Protein AF-A0A960T6N8-F1 (afdb_monomer_lite)

Sequence (112 aa):
SLYLLLVVLDHSRAGTWVNLGIAEHLGGKLNRALNAFALATWEAPEDPVPSLHLADCYIECDRIDDAVRALSMAAESVGEDPNHKRLREQAEQLRKALVTKHAGKVKRGGNG

Structure (mmCIF, N/CA/C/O backbone):
data_AF-A0A960T6N8-F1
#
_entry.id   AF-A0A960T6N8-F1
#
loop_
_atom_site.group_PDB
_atom_site.id
_atom_site.type_symbol
_atom_site.label_atom_id
_atom_site.label_alt_id
_atom_site.label_comp_id
_atom_site.label_asym_id
_atom_site.label_entity_id
_atom_site.label_seq_id
_atom_site.pdbx_PDB_ins_code
_atom_site.Cartn_x
_atom_site.Cartn_y
_atom_site.Cartn_z
_atom_site.occupancy
_atom_site.B_iso_or_equiv
_atom_site.auth_seq_id
_atom_site.auth_comp_id
_atom_site.auth_asym_id
_atom_site.auth_atom_id
_atom_site.pdbx_PDB_model_num
ATOM 1 N N . SER A 1 1 ? -11.822 3.045 -3.721 1.00 50.53 1 SER A N 1
ATOM 2 C CA . SER A 1 1 ? -11.123 2.180 -4.690 1.00 50.53 1 SER A CA 1
ATOM 3 C C . SER A 1 1 ? -11.143 2.724 -6.129 1.00 50.53 1 SER A C 1
ATOM 5 O O . SER A 1 1 ? -11.342 1.960 -7.059 1.00 50.53 1 SER A O 1
ATOM 7 N N . LEU A 1 2 ? -10.898 4.031 -6.348 1.00 44.62 2 LEU A N 1
ATOM 8 C CA . LEU A 1 2 ? -10.678 4.610 -7.696 1.00 44.62 2 LEU A CA 1
ATOM 9 C C . LEU A 1 2 ? -9.181 4.862 -7.979 1.00 44.62 2 LEU A C 1
ATOM 11 O O . LEU A 1 2 ? -8.769 4.943 -9.127 1.00 44.62 2 LEU A O 1
ATOM 15 N N . TYR A 1 3 ? -8.367 4.972 -6.925 1.00 51.00 3 TYR A N 1
ATOM 16 C CA . TYR A 1 3 ? -6.975 5.419 -6.992 1.00 51.00 3 TYR A CA 1
ATOM 17 C C . TYR A 1 3 ? -6.023 4.352 -7.551 1.00 51.00 3 TYR A C 1
ATOM 19 O O . TYR A 1 3 ? -5.299 4.627 -8.501 1.00 51.00 3 TYR A O 1
ATOM 27 N N . LEU A 1 4 ? -6.093 3.114 -7.053 1.00 56.91 4 LEU A N 1
ATOM 28 C CA . LEU A 1 4 ? -5.287 2.011 -7.590 1.00 56.91 4 LEU A CA 1
ATOM 29 C C . LEU A 1 4 ? -5.657 1.626 -9.022 1.00 56.91 4 LEU A C 1
ATOM 31 O O . LEU A 1 4 ? -4.804 1.134 -9.748 1.00 56.91 4 LEU A O 1
ATOM 35 N N . LEU A 1 5 ? -6.891 1.893 -9.462 1.00 54.59 5 LEU A N 1
ATOM 36 C CA . LEU A 1 5 ? -7.290 1.648 -10.850 1.00 54.59 5 LEU A CA 1
ATOM 37 C C . LEU A 1 5 ? -6.431 2.461 -11.837 1.00 54.59 5 LEU A C 1
ATOM 39 O O . LEU A 1 5 ? -6.185 2.007 -12.948 1.00 54.59 5 LEU A O 1
ATOM 43 N N . LEU A 1 6 ? -5.948 3.638 -11.421 1.00 51.78 6 LEU A N 1
ATOM 44 C CA . LEU A 1 6 ? -5.056 4.467 -12.233 1.00 51.78 6 LEU A CA 1
ATOM 45 C C . LEU A 1 6 ? -3.626 3.913 -12.269 1.00 51.78 6 LEU A C 1
ATOM 47 O O . LEU A 1 6 ? -2.970 4.023 -13.296 1.00 51.78 6 LEU A O 1
ATOM 51 N N . VAL A 1 7 ? -3.170 3.282 -11.183 1.00 56.22 7 VAL A N 1
ATOM 52 C CA . VAL A 1 7 ? -1.842 2.650 -11.085 1.00 56.22 7 VAL A CA 1
ATOM 53 C C . VAL A 1 7 ? -1.776 1.351 -11.903 1.00 56.22 7 VAL A C 1
ATOM 55 O O . VAL A 1 7 ? -0.754 1.044 -12.503 1.00 56.22 7 VAL A O 1
ATOM 58 N N . VAL A 1 8 ? -2.894 0.624 -12.006 1.00 54.59 8 VAL A N 1
ATOM 59 C CA . VAL A 1 8 ? -3.029 -0.634 -12.771 1.00 54.59 8 VAL A CA 1
ATOM 60 C C . VAL A 1 8 ? -2.802 -0.459 -14.285 1.00 54.59 8 VAL A C 1
ATOM 62 O O . VAL A 1 8 ? -2.463 -1.426 -14.966 1.00 54.59 8 VAL A O 1
ATOM 65 N N . LEU A 1 9 ? -3.004 0.743 -14.837 1.00 51.12 9 LEU A N 1
ATOM 66 C CA . LEU A 1 9 ? -2.947 0.979 -16.288 1.00 51.12 9 LEU A CA 1
ATOM 67 C C . LEU A 1 9 ? -1.540 1.266 -16.834 1.00 51.12 9 LEU A C 1
ATOM 69 O O . LEU A 1 9 ? -1.371 1.263 -18.055 1.00 51.12 9 LEU A O 1
ATOM 73 N N . ASP A 1 10 ? -0.532 1.458 -15.979 1.00 50.59 10 ASP A N 1
ATOM 74 C CA . ASP A 1 10 ? 0.855 1.646 -16.418 1.00 50.59 10 ASP A CA 1
ATOM 75 C C . ASP A 1 10 ? 1.501 0.280 -16.730 1.00 50.59 10 ASP A C 1
ATOM 77 O O . ASP A 1 10 ? 2.235 -0.325 -15.952 1.00 50.59 10 ASP A O 1
ATOM 81 N N . HIS A 1 11 ? 1.149 -0.261 -17.899 1.00 49.16 11 HIS A N 1
ATOM 82 C CA . HIS A 1 11 ? 1.479 -1.619 -18.352 1.00 49.16 11 HIS A CA 1
ATOM 83 C C . HIS A 1 11 ? 2.961 -1.827 -18.727 1.00 49.16 11 HIS A C 1
ATOM 85 O O . HIS A 1 11 ? 3.331 -2.867 -19.276 1.00 49.16 11 HIS A O 1
ATOM 91 N N . SER A 1 12 ? 3.838 -0.856 -18.468 1.00 47.78 12 SER A N 1
ATOM 92 C CA . SER A 1 12 ? 5.253 -0.951 -18.814 1.00 47.78 12 SER A CA 1
ATOM 93 C C . SER A 1 12 ? 6.102 -1.330 -17.599 1.00 47.78 12 SER A C 1
ATOM 95 O O . SER A 1 12 ? 6.660 -0.467 -16.933 1.00 47.78 12 SER A O 1
ATOM 97 N N . ARG A 1 13 ? 6.268 -2.650 -17.410 1.00 50.22 13 ARG A N 1
ATOM 98 C CA . ARG A 1 13 ? 7.248 -3.335 -16.527 1.00 50.22 13 ARG A CA 1
ATOM 99 C C . ARG A 1 13 ? 6.911 -3.512 -15.030 1.00 50.22 13 ARG A C 1
ATOM 101 O O . ARG A 1 13 ? 7.823 -3.553 -14.214 1.00 50.22 13 ARG A O 1
ATOM 108 N N . ALA A 1 14 ? 5.653 -3.765 -14.668 1.00 50.00 14 ALA A N 1
ATOM 109 C CA . ALA A 1 14 ? 5.302 -4.224 -13.315 1.00 50.00 14 ALA A CA 1
ATOM 110 C C . ALA A 1 14 ? 5.434 -5.760 -13.175 1.00 50.00 14 ALA A C 1
ATOM 112 O O . ALA A 1 14 ? 4.850 -6.523 -13.950 1.00 50.00 14 ALA A O 1
ATOM 113 N N . GLY A 1 15 ? 6.230 -6.210 -12.199 1.00 63.09 15 GLY A N 1
ATOM 114 C CA . GLY A 1 15 ? 6.574 -7.613 -11.954 1.00 63.09 15 GLY A CA 1
ATOM 115 C C . GLY A 1 15 ? 5.367 -8.535 -11.747 1.00 63.09 15 GLY A C 1
ATOM 116 O O . GLY A 1 15 ? 4.311 -8.128 -11.263 1.00 63.09 15 GLY A O 1
ATOM 117 N N . THR A 1 16 ? 5.539 -9.814 -12.087 1.00 77.06 16 THR A N 1
ATOM 118 C CA .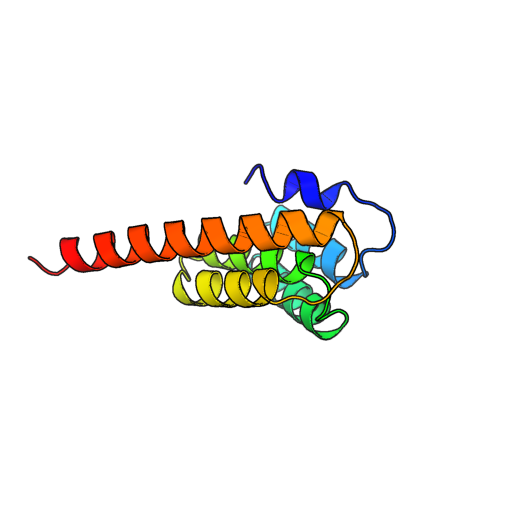 THR A 1 16 ? 4.518 -10.881 -12.019 1.00 77.06 16 THR A CA 1
ATOM 119 C C . THR A 1 16 ? 3.732 -10.915 -10.704 1.00 77.06 16 THR A C 1
ATOM 121 O O . THR A 1 16 ? 2.550 -11.259 -10.705 1.00 77.06 16 THR A O 1
ATOM 124 N N . TRP A 1 17 ? 4.357 -10.515 -9.595 1.00 88.88 17 TRP A N 1
ATOM 125 C CA . TRP A 1 17 ? 3.744 -10.457 -8.269 1.00 88.88 17 TRP A CA 1
ATOM 126 C C . TRP A 1 17 ? 2.714 -9.332 -8.095 1.00 88.88 17 TRP A C 1
ATOM 128 O O . TRP A 1 17 ? 1.688 -9.566 -7.462 1.00 88.88 17 TRP A O 1
ATOM 138 N N . VAL A 1 18 ? 2.910 -8.153 -8.700 1.00 89.69 18 VAL A N 1
ATOM 139 C CA . VAL A 1 18 ? 1.925 -7.051 -8.639 1.00 89.69 18 VAL A CA 1
ATOM 140 C C . VAL A 1 18 ? 0.653 -7.444 -9.381 1.00 89.69 18 VAL A C 1
ATOM 142 O O . VAL A 1 18 ? -0.444 -7.343 -8.835 1.00 89.69 18 VAL A O 1
ATOM 145 N N . ASN A 1 19 ? 0.799 -7.982 -10.594 1.00 89.12 19 ASN A N 1
ATOM 146 C CA . ASN A 1 19 ? -0.338 -8.435 -11.396 1.00 89.12 19 ASN A CA 1
ATOM 147 C C . ASN A 1 19 ? -1.096 -9.585 -10.720 1.00 89.12 19 ASN A C 1
ATOM 149 O O . ASN A 1 19 ? -2.328 -9.594 -10.721 1.00 89.12 19 ASN A O 1
ATOM 153 N N . LEU A 1 20 ? -0.378 -10.527 -10.095 1.00 90.38 20 LEU A N 1
ATOM 154 C CA . LEU A 1 20 ? -1.002 -11.569 -9.280 1.00 90.38 20 LEU A CA 1
ATOM 155 C C . LEU A 1 20 ? -1.763 -10.965 -8.094 1.00 90.38 20 LEU A C 1
ATOM 157 O O . LEU A 1 20 ? -2.902 -11.352 -7.846 1.00 90.38 20 LEU A O 1
ATOM 161 N N . GLY A 1 21 ? -1.164 -10.004 -7.388 1.00 92.81 21 GLY A N 1
ATOM 162 C CA . GLY A 1 21 ? -1.802 -9.323 -6.267 1.00 92.81 21 GLY A CA 1
ATOM 163 C C . GLY A 1 21 ? -3.090 -8.618 -6.673 1.00 92.81 21 GLY A C 1
ATOM 164 O O . GLY A 1 21 ? -4.107 -8.793 -6.008 1.00 92.81 21 GLY A O 1
ATOM 165 N N . ILE A 1 22 ? -3.087 -7.909 -7.806 1.00 91.25 22 ILE A N 1
ATOM 166 C CA . ILE A 1 22 ? -4.282 -7.262 -8.366 1.00 91.25 22 ILE A CA 1
ATOM 167 C C . ILE A 1 22 ? -5.353 -8.306 -8.693 1.00 91.25 22 ILE A C 1
ATOM 169 O O . ILE A 1 22 ? -6.512 -8.130 -8.323 1.00 91.25 22 ILE A O 1
ATOM 173 N N . ALA A 1 23 ? -4.988 -9.409 -9.351 1.00 91.00 23 ALA A N 1
ATOM 174 C CA . ALA A 1 23 ? -5.938 -10.462 -9.704 1.00 91.00 23 ALA A CA 1
ATOM 175 C C . ALA A 1 23 ? -6.563 -11.123 -8.462 1.00 91.00 23 ALA A C 1
ATOM 177 O O . ALA A 1 23 ? -7.774 -11.345 -8.410 1.00 91.00 23 ALA A O 1
ATOM 178 N N . GLU A 1 24 ? -5.754 -11.412 -7.442 1.00 93.50 24 GLU A N 1
ATOM 179 C CA . GLU A 1 24 ? -6.223 -11.964 -6.169 1.00 93.50 24 GLU A CA 1
ATOM 180 C C . GLU A 1 24 ? -7.085 -10.945 -5.399 1.00 93.50 24 GLU A C 1
ATOM 182 O O . GLU A 1 24 ? -8.106 -11.326 -4.823 1.00 93.50 24 GLU A O 1
ATOM 187 N N . HIS A 1 25 ? -6.738 -9.651 -5.443 1.00 91.69 25 HIS A N 1
ATOM 188 C CA . HIS A 1 25 ? -7.502 -8.559 -4.824 1.00 91.69 25 HIS A CA 1
ATOM 189 C C . HIS A 1 25 ? -8.878 -8.396 -5.473 1.00 91.69 25 HIS A C 1
ATOM 191 O O . HIS A 1 25 ? -9.890 -8.446 -4.777 1.00 91.69 25 HIS A O 1
ATOM 197 N N . LEU A 1 26 ? -8.931 -8.309 -6.805 1.00 89.81 26 LEU A N 1
ATOM 198 C CA . LEU A 1 26 ? -10.180 -8.256 -7.573 1.00 89.81 26 LEU A CA 1
ATOM 199 C C . LEU A 1 26 ? -11.030 -9.519 -7.380 1.00 89.81 26 LEU A C 1
ATOM 201 O O . LEU A 1 26 ? -12.257 -9.456 -7.404 1.00 89.81 26 LEU A O 1
ATOM 205 N N . GLY A 1 27 ? -10.386 -10.664 -7.148 1.00 90.56 27 GLY A N 1
ATOM 206 C CA . GLY A 1 27 ? -11.041 -11.919 -6.786 1.00 90.56 27 GLY A CA 1
ATOM 207 C C . GLY A 1 27 ? -11.513 -12.002 -5.328 1.00 90.56 27 GLY A C 1
ATOM 208 O O . GLY A 1 27 ? -11.986 -13.063 -4.921 1.00 90.56 27 GLY A O 1
ATOM 209 N N . GLY A 1 28 ? -11.355 -10.939 -4.529 1.00 90.56 28 GLY A N 1
ATOM 210 C CA . GLY A 1 28 ? -11.750 -10.875 -3.117 1.00 90.56 28 GLY A CA 1
ATOM 211 C C . GLY A 1 28 ? -10.850 -11.667 -2.162 1.00 90.56 28 GLY A C 1
ATOM 212 O O . GLY A 1 28 ? -11.153 -11.801 -0.977 1.00 90.56 28 GLY A O 1
ATOM 213 N N . LYS A 1 29 ? -9.728 -12.209 -2.641 1.00 95.12 29 LYS A N 1
ATOM 214 C CA . LYS A 1 29 ? -8.811 -13.051 -1.863 1.00 95.12 29 LYS A CA 1
ATOM 215 C C . LYS A 1 29 ? -7.729 -12.184 -1.216 1.00 95.12 29 LYS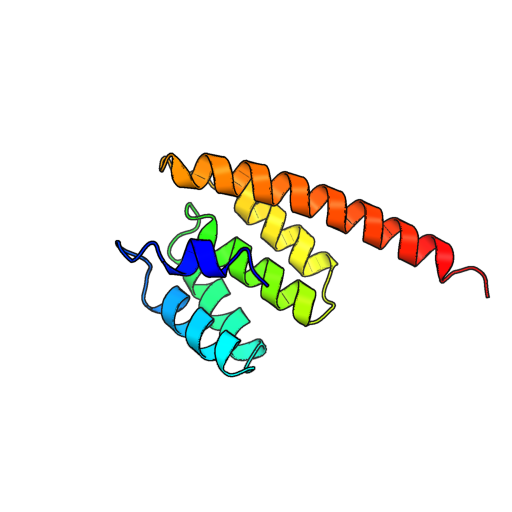 A C 1
ATOM 217 O O . LYS A 1 29 ? -6.540 -12.334 -1.495 1.00 95.12 29 LYS A O 1
ATOM 222 N N . LEU A 1 30 ? -8.151 -11.299 -0.311 1.00 92.12 30 LEU A N 1
ATOM 223 C CA . LEU A 1 30 ? -7.306 -10.260 0.301 1.00 92.12 30 LEU A CA 1
ATOM 224 C C . LEU A 1 30 ? -5.999 -10.792 0.910 1.00 92.12 30 LEU A C 1
ATOM 226 O O . LEU A 1 30 ? -4.945 -10.205 0.697 1.00 92.12 30 LEU A O 1
ATOM 230 N N . ASN A 1 31 ? -6.015 -11.947 1.582 1.00 93.62 31 ASN A N 1
ATOM 231 C CA . ASN A 1 31 ? -4.788 -12.539 2.139 1.00 93.62 31 ASN A CA 1
ATOM 232 C C . ASN A 1 31 ? -3.765 -12.935 1.062 1.00 93.62 31 ASN A C 1
ATOM 234 O O . ASN A 1 31 ? -2.560 -12.812 1.270 1.00 93.62 31 ASN A O 1
ATOM 238 N N . ARG A 1 32 ? -4.229 -13.416 -0.097 1.00 94.06 32 ARG A N 1
ATOM 239 C CA . ARG A 1 32 ? -3.341 -13.766 -1.214 1.00 94.06 32 ARG A CA 1
ATOM 240 C C . ARG A 1 32 ? -2.812 -12.516 -1.903 1.00 94.06 32 ARG A C 1
ATOM 242 O O . ARG A 1 32 ? -1.634 -12.481 -2.242 1.00 94.06 32 ARG A O 1
ATOM 249 N N . ALA A 1 33 ? -3.656 -11.493 -2.032 1.00 95.25 33 ALA A N 1
ATOM 250 C CA . ALA A 1 33 ? -3.251 -10.185 -2.526 1.00 95.25 33 ALA A CA 1
ATOM 251 C C . ALA A 1 33 ? -2.145 -9.576 -1.653 1.00 95.25 33 ALA A C 1
ATOM 253 O O . ALA A 1 33 ? -1.091 -9.218 -2.169 1.00 95.25 33 ALA A O 1
ATOM 254 N N . LEU A 1 34 ? -2.332 -9.567 -0.327 1.00 95.50 34 LEU A N 1
ATOM 255 C CA . LEU A 1 34 ? -1.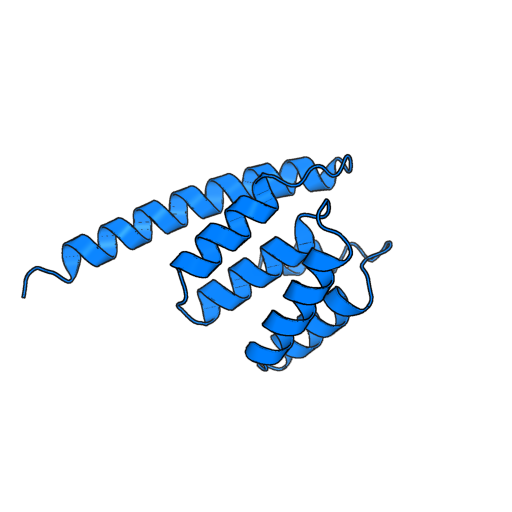329 -9.101 0.634 1.00 95.50 34 LEU A CA 1
ATOM 256 C C . LEU A 1 34 ? 0.014 -9.824 0.467 1.00 95.50 34 LEU A C 1
ATOM 258 O O . LEU A 1 34 ? 1.049 -9.169 0.410 1.00 95.50 34 LEU A O 1
ATOM 262 N N . ASN A 1 35 ? 0.009 -11.153 0.332 1.00 95.25 35 ASN A N 1
ATOM 263 C CA . ASN A 1 35 ? 1.243 -11.916 0.121 1.00 95.25 35 ASN A CA 1
ATOM 264 C C . ASN A 1 35 ? 1.933 -11.552 -1.200 1.00 95.25 35 ASN A C 1
ATOM 266 O O . ASN A 1 35 ? 3.147 -11.369 -1.231 1.00 95.25 35 ASN A O 1
ATOM 270 N N . ALA A 1 36 ? 1.170 -11.441 -2.287 1.00 93.88 36 ALA A N 1
ATOM 271 C CA . ALA A 1 36 ? 1.716 -11.114 -3.597 1.00 93.88 36 ALA A CA 1
ATOM 272 C C . ALA A 1 36 ? 2.300 -9.692 -3.629 1.00 93.88 36 ALA A C 1
ATOM 274 O O . ALA A 1 36 ? 3.411 -9.495 -4.117 1.00 93.88 36 ALA A O 1
ATOM 275 N N . PHE A 1 37 ? 1.612 -8.712 -3.040 1.00 93.62 37 PHE A N 1
ATOM 276 C CA . PHE A 1 37 ? 2.138 -7.354 -2.939 1.00 93.62 37 PHE A CA 1
ATOM 277 C C . PHE A 1 37 ? 3.344 -7.260 -2.001 1.00 93.62 37 PHE A C 1
ATOM 279 O O . PHE A 1 37 ? 4.292 -6.558 -2.328 1.00 93.62 37 PHE A O 1
ATOM 286 N N . ALA A 1 38 ? 3.375 -8.014 -0.897 1.00 93.44 38 ALA A N 1
ATOM 287 C CA . ALA A 1 38 ? 4.546 -8.073 -0.022 1.00 93.44 38 ALA A CA 1
ATOM 288 C C . ALA A 1 38 ? 5.787 -8.625 -0.743 1.00 93.44 38 ALA A C 1
ATOM 290 O O . ALA A 1 38 ? 6.878 -8.082 -0.585 1.00 93.44 38 ALA A O 1
ATOM 291 N N . LEU A 1 39 ? 5.619 -9.664 -1.570 1.00 92.62 39 LEU A N 1
ATOM 292 C CA . LEU A 1 39 ? 6.696 -10.172 -2.425 1.00 92.62 39 LEU A CA 1
ATOM 293 C C . LEU A 1 39 ? 7.127 -9.132 -3.462 1.00 92.62 39 LEU A C 1
ATOM 295 O O . LEU A 1 39 ? 8.317 -8.936 -3.666 1.00 92.62 39 LEU A O 1
ATOM 299 N N . ALA A 1 40 ? 6.185 -8.415 -4.075 1.00 91.12 40 ALA A N 1
ATOM 300 C CA . ALA A 1 40 ? 6.520 -7.346 -5.011 1.00 91.12 40 ALA A CA 1
ATOM 301 C C . ALA A 1 40 ? 7.306 -6.199 -4.346 1.00 91.12 40 ALA A C 1
ATOM 303 O O . ALA A 1 40 ? 8.275 -5.723 -4.928 1.00 91.12 40 ALA A O 1
ATOM 304 N N . THR A 1 41 ? 6.951 -5.800 -3.120 1.00 90.12 41 THR A N 1
ATOM 305 C CA . THR A 1 41 ? 7.718 -4.814 -2.341 1.00 90.12 41 THR A CA 1
ATOM 306 C C . THR A 1 41 ? 9.129 -5.309 -2.013 1.00 90.12 41 THR A C 1
ATOM 308 O O . THR A 1 41 ? 10.053 -4.507 -1.934 1.00 90.12 41 THR A O 1
ATOM 311 N N . TRP A 1 42 ? 9.310 -6.617 -1.808 1.00 89.31 42 TRP A N 1
ATOM 312 C CA . TRP A 1 42 ? 10.630 -7.206 -1.572 1.00 89.31 42 TRP A CA 1
ATOM 313 C C . TRP A 1 42 ? 11.511 -7.194 -2.828 1.00 89.31 42 TRP A C 1
ATOM 315 O O . TRP A 1 42 ? 12.702 -6.915 -2.735 1.00 89.31 42 TRP A O 1
ATOM 325 N N . GLU A 1 43 ? 10.926 -7.485 -3.991 1.00 87.31 43 GLU A N 1
ATOM 326 C CA . GLU A 1 43 ? 11.637 -7.509 -5.276 1.00 87.31 43 GLU A CA 1
ATOM 327 C C . GLU A 1 43 ? 11.995 -6.105 -5.787 1.00 87.31 43 GLU A C 1
ATOM 329 O O . GLU A 1 43 ? 13.043 -5.931 -6.403 1.00 87.31 43 GLU A O 1
ATOM 334 N N . ALA A 1 44 ? 11.135 -5.113 -5.538 1.00 85.69 44 ALA A N 1
ATOM 335 C CA . ALA A 1 44 ? 11.314 -3.732 -5.985 1.00 85.69 44 ALA A CA 1
ATOM 336 C C . ALA A 1 44 ? 11.025 -2.740 -4.839 1.00 85.69 44 ALA A C 1
ATOM 338 O O . ALA A 1 44 ? 9.986 -2.072 -4.841 1.00 85.69 44 ALA A O 1
ATOM 339 N N . PRO A 1 45 ? 11.911 -2.635 -3.832 1.00 85.75 45 PRO A N 1
ATOM 340 C CA . PRO A 1 45 ? 11.709 -1.748 -2.683 1.00 85.75 45 PRO A CA 1
ATOM 341 C C . PRO A 1 45 ? 11.693 -0.253 -3.049 1.00 85.75 45 PRO A C 1
ATOM 343 O O . PRO A 1 45 ? 11.173 0.571 -2.296 1.00 85.75 45 PRO A O 1
ATOM 346 N N . GLU A 1 46 ? 12.261 0.123 -4.193 1.00 86.69 46 GLU A N 1
ATOM 347 C CA . GLU A 1 46 ? 12.260 1.484 -4.725 1.00 86.69 46 GLU A CA 1
ATOM 348 C C . GLU A 1 46 ? 10.943 1.885 -5.407 1.00 86.69 46 GLU A C 1
ATOM 350 O O . GLU A 1 46 ? 10.685 3.083 -5.589 1.00 86.69 46 GLU A O 1
ATOM 355 N N . ASP A 1 47 ? 10.111 0.905 -5.767 1.00 87.19 47 ASP A N 1
ATOM 356 C CA . ASP A 1 47 ? 8.815 1.109 -6.403 1.00 87.19 47 ASP A CA 1
ATOM 357 C C . ASP A 1 47 ? 7.732 1.353 -5.330 1.00 87.19 47 ASP A C 1
ATOM 359 O O . ASP A 1 47 ? 7.479 0.495 -4.476 1.00 87.19 47 ASP A O 1
ATOM 363 N N . PRO A 1 48 ? 7.060 2.520 -5.329 1.00 90.12 48 PRO A N 1
ATOM 364 C CA . PRO A 1 48 ? 5.987 2.786 -4.377 1.00 90.12 48 PRO A CA 1
ATOM 365 C C . PRO A 1 48 ? 4.707 1.975 -4.656 1.00 90.12 48 PRO A C 1
ATOM 367 O O . PRO A 1 48 ? 3.862 1.862 -3.764 1.00 90.12 48 PRO A O 1
ATOM 370 N N . VAL A 1 49 ? 4.524 1.428 -5.863 1.00 89.56 49 VAL A N 1
ATOM 371 C CA . VAL A 1 49 ? 3.270 0.806 -6.319 1.00 89.56 49 VAL A CA 1
ATOM 372 C C . VAL A 1 49 ? 2.851 -0.400 -5.467 1.00 89.56 49 VAL A C 1
ATOM 374 O O . VAL A 1 49 ? 1.719 -0.395 -4.969 1.00 89.56 49 VAL A O 1
ATOM 377 N N . PRO A 1 50 ? 3.706 -1.411 -5.212 1.00 90.88 50 PRO A N 1
ATOM 378 C CA . PRO A 1 50 ? 3.331 -2.549 -4.370 1.00 90.88 50 PRO A CA 1
ATOM 379 C C . PRO A 1 50 ? 2.909 -2.140 -2.952 1.00 90.88 50 PRO A C 1
ATOM 381 O O . PRO A 1 50 ? 1.927 -2.650 -2.409 1.00 90.88 50 PRO A O 1
ATOM 384 N N . SER A 1 51 ? 3.608 -1.164 -2.370 1.00 92.69 51 SER A N 1
ATOM 385 C CA . SER A 1 51 ? 3.327 -0.648 -1.027 1.00 92.69 51 SER A CA 1
ATOM 386 C C . SER A 1 51 ? 1.990 0.101 -0.961 1.00 92.69 51 SER A C 1
ATOM 388 O O . SER A 1 51 ? 1.262 -0.013 0.026 1.00 92.69 51 SER A O 1
ATOM 390 N N . LEU A 1 52 ? 1.607 0.808 -2.030 1.00 92.56 52 LEU A N 1
ATOM 391 C CA . LEU A 1 52 ? 0.274 1.410 -2.147 1.00 92.56 52 LEU A CA 1
ATOM 392 C C . LEU A 1 52 ? -0.830 0.347 -2.209 1.00 92.56 52 LEU A C 1
ATOM 394 O O . LEU A 1 52 ? -1.856 0.485 -1.545 1.00 92.56 52 LEU A O 1
ATOM 398 N N . HIS A 1 53 ? -0.611 -0.735 -2.954 1.00 92.31 53 HIS A N 1
ATOM 399 C CA . HIS A 1 53 ? -1.557 -1.848 -3.009 1.00 92.31 53 HIS A CA 1
ATOM 400 C C . HIS A 1 53 ? -1.708 -2.572 -1.659 1.00 92.31 53 HIS A C 1
ATOM 402 O O . HIS A 1 53 ? -2.826 -2.926 -1.272 1.00 92.31 53 HIS A O 1
ATOM 408 N N . LEU A 1 54 ? -0.611 -2.743 -0.909 1.00 93.81 54 LEU A N 1
ATOM 409 C CA . LEU A 1 54 ? -0.656 -3.239 0.471 1.00 93.81 54 LEU A CA 1
ATOM 410 C C . LEU A 1 54 ? -1.510 -2.337 1.364 1.00 93.81 54 LEU A C 1
ATOM 412 O O . LEU A 1 54 ? -2.351 -2.842 2.106 1.00 93.81 54 LEU A O 1
ATOM 416 N N . ALA A 1 55 ? -1.313 -1.017 1.290 1.00 94.06 55 ALA A N 1
ATOM 417 C CA . ALA A 1 55 ? -2.061 -0.066 2.103 1.00 94.06 55 ALA A CA 1
ATOM 418 C C . ALA A 1 55 ? -3.574 -0.181 1.884 1.00 94.06 55 ALA A C 1
ATOM 420 O O . ALA A 1 55 ? -4.325 -0.261 2.855 1.00 94.06 55 ALA A O 1
ATOM 421 N N . ASP A 1 56 ? -4.015 -0.256 0.630 1.00 91.50 56 ASP A N 1
ATOM 422 C CA . ASP A 1 56 ? -5.434 -0.405 0.301 1.00 91.50 56 ASP A CA 1
ATOM 423 C C . ASP A 1 56 ? -5.993 -1.744 0.794 1.00 91.50 56 ASP A C 1
ATOM 425 O O . ASP A 1 56 ? -7.048 -1.765 1.428 1.00 91.50 56 ASP A O 1
ATOM 429 N N . CYS A 1 57 ? -5.261 -2.849 0.608 1.00 92.62 57 CYS A N 1
ATOM 430 C CA . CYS A 1 57 ? -5.666 -4.147 1.156 1.00 92.62 57 CYS A CA 1
ATOM 431 C C . CYS A 1 57 ? -5.798 -4.104 2.687 1.00 92.62 57 CYS A C 1
ATOM 433 O O . CYS A 1 57 ? -6.747 -4.654 3.247 1.00 92.62 57 CYS A O 1
ATOM 435 N N . TYR A 1 58 ? -4.874 -3.435 3.380 1.00 94.56 58 TYR A N 1
ATOM 436 C CA . TYR A 1 58 ? -4.944 -3.264 4.829 1.00 94.56 58 TYR A CA 1
ATOM 437 C C . TYR A 1 58 ? -6.116 -2.382 5.266 1.00 94.56 58 TYR A C 1
ATOM 439 O O . TYR A 1 58 ? -6.764 -2.710 6.259 1.00 94.56 58 TYR A O 1
ATOM 447 N N . ILE A 1 59 ? -6.441 -1.317 4.526 1.00 91.44 59 ILE A N 1
ATOM 448 C CA . ILE A 1 59 ? -7.635 -0.493 4.779 1.00 91.44 59 ILE A CA 1
ATOM 449 C C . ILE A 1 59 ? -8.906 -1.333 4.627 1.00 91.44 59 ILE A C 1
ATOM 451 O O . ILE A 1 59 ? -9.789 -1.255 5.479 1.00 91.44 59 ILE A O 1
ATOM 455 N N . GLU A 1 60 ? -8.996 -2.154 3.580 1.00 91.62 60 GLU A N 1
ATOM 456 C CA . GLU A 1 60 ? -10.134 -3.054 3.358 1.00 91.62 60 GLU A CA 1
ATOM 457 C C . GLU A 1 60 ? -10.255 -4.131 4.448 1.00 91.62 60 GLU A C 1
ATOM 459 O O . GLU A 1 60 ? -11.362 -4.541 4.789 1.00 91.62 60 GLU A O 1
ATOM 464 N N . CYS A 1 61 ? -9.134 -4.533 5.051 1.00 90.06 61 CYS A N 1
ATOM 465 C CA . CYS A 1 61 ? -9.096 -5.440 6.201 1.00 90.06 61 CYS A CA 1
ATOM 466 C C . CYS A 1 61 ? -9.293 -4.739 7.564 1.00 90.06 61 CYS A C 1
ATOM 468 O O . CYS A 1 61 ? -9.125 -5.394 8.590 1.00 90.06 61 CYS A O 1
ATOM 470 N N . ASP A 1 62 ? -9.574 -3.429 7.600 1.00 91.31 62 ASP A N 1
ATOM 471 C CA . ASP A 1 62 ? -9.621 -2.578 8.811 1.00 91.31 62 ASP A CA 1
ATOM 472 C C . ASP A 1 62 ? -8.326 -2.601 9.658 1.00 91.31 62 ASP A C 1
ATOM 474 O O . ASP A 1 62 ? -8.294 -2.246 10.835 1.00 91.31 62 ASP A O 1
ATOM 478 N N . ARG A 1 63 ? -7.203 -2.978 9.038 1.00 93.75 63 ARG A N 1
ATOM 479 C CA . ARG A 1 63 ? -5.864 -3.020 9.637 1.00 93.75 63 ARG A CA 1
ATOM 480 C C . ARG A 1 63 ? -5.164 -1.676 9.454 1.00 93.75 63 ARG A C 1
ATOM 482 O O . ARG A 1 63 ? -4.196 -1.539 8.709 1.00 93.75 63 ARG A O 1
ATOM 489 N N . ILE A 1 64 ? -5.688 -0.651 10.119 1.00 93.50 64 ILE A N 1
ATOM 490 C CA . ILE A 1 64 ? -5.294 0.743 9.866 1.00 93.50 64 ILE A CA 1
ATOM 491 C C . ILE A 1 64 ? -3.812 1.015 10.166 1.00 93.50 64 ILE A C 1
ATOM 493 O O . ILE A 1 64 ? -3.163 1.718 9.392 1.00 93.50 64 ILE A O 1
ATOM 497 N N . ASP A 1 65 ? -3.247 0.431 11.223 1.00 93.31 65 ASP A N 1
ATOM 498 C CA . ASP A 1 65 ? -1.827 0.620 11.559 1.00 93.31 65 ASP A CA 1
ATOM 499 C C . ASP A 1 65 ? -0.894 0.029 10.492 1.00 93.31 65 ASP A C 1
ATOM 501 O O . ASP A 1 65 ? 0.136 0.612 10.151 1.00 93.31 65 ASP A O 1
ATOM 505 N N . ASP A 1 66 ? -1.269 -1.114 9.915 1.00 95.50 66 ASP A N 1
ATOM 506 C CA . ASP A 1 66 ? -0.545 -1.724 8.798 1.00 95.50 66 ASP A CA 1
ATOM 507 C C . ASP A 1 66 ? -0.632 -0.866 7.536 1.00 95.50 66 ASP A C 1
ATOM 509 O O . ASP A 1 66 ? 0.376 -0.658 6.859 1.00 95.50 66 ASP A O 1
ATOM 513 N N . ALA A 1 67 ? -1.810 -0.301 7.260 1.00 95.00 67 ALA A N 1
ATOM 514 C CA . ALA A 1 67 ? -1.996 0.615 6.143 1.00 95.00 67 ALA A CA 1
ATOM 515 C C . ALA A 1 67 ? -1.125 1.871 6.278 1.00 95.00 67 ALA A C 1
ATOM 517 O O . ALA A 1 67 ? -0.488 2.286 5.313 1.00 95.00 67 ALA A O 1
ATOM 518 N N . VAL A 1 68 ? -1.041 2.456 7.478 1.00 95.44 68 VAL A N 1
ATOM 519 C CA . VAL A 1 68 ? -0.168 3.611 7.749 1.00 95.44 68 VAL A CA 1
ATOM 520 C C . VAL A 1 68 ? 1.298 3.265 7.487 1.00 95.44 68 VAL A C 1
ATOM 522 O O . VAL A 1 68 ? 1.999 4.057 6.857 1.00 95.44 68 VAL A O 1
ATOM 525 N N . ARG A 1 69 ? 1.757 2.083 7.920 1.00 95.62 69 ARG A N 1
ATOM 526 C C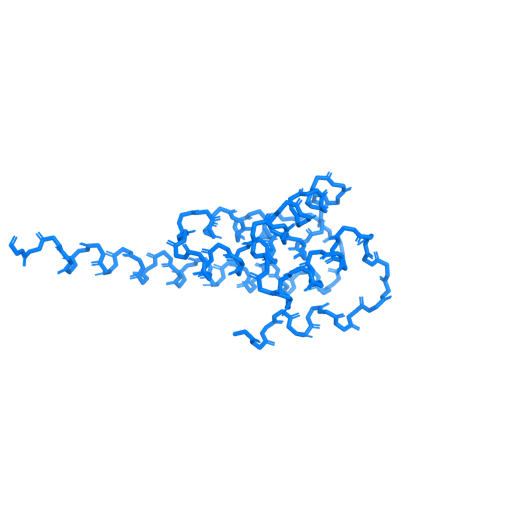A . ARG A 1 69 ? 3.129 1.619 7.661 1.00 95.62 69 ARG A CA 1
ATOM 527 C C . ARG A 1 69 ? 3.402 1.433 6.172 1.00 95.62 69 ARG A C 1
ATOM 529 O O . ARG A 1 69 ? 4.417 1.920 5.683 1.00 95.62 69 ARG A O 1
ATOM 536 N N . ALA A 1 70 ? 2.483 0.800 5.448 1.00 94.62 70 ALA A N 1
ATOM 537 C CA . ALA A 1 70 ? 2.607 0.604 4.007 1.00 94.62 70 ALA A CA 1
ATOM 538 C C . ALA A 1 70 ? 2.641 1.943 3.239 1.00 94.62 70 ALA A C 1
ATOM 540 O O . ALA A 1 70 ? 3.450 2.115 2.329 1.00 94.62 70 ALA A O 1
ATOM 541 N N . LEU A 1 71 ? 1.844 2.935 3.656 1.00 94.25 71 LEU A N 1
ATOM 542 C CA . LEU A 1 71 ? 1.889 4.286 3.081 1.00 94.25 71 LEU A CA 1
ATOM 543 C C . LEU A 1 71 ? 3.202 5.018 3.379 1.00 94.25 71 LEU A C 1
ATOM 545 O O . LEU A 1 71 ? 3.675 5.760 2.522 1.00 94.25 71 LEU A O 1
ATOM 549 N N . SER A 1 72 ? 3.812 4.811 4.552 1.00 95.06 72 SER A N 1
ATOM 550 C CA . SER A 1 72 ? 5.156 5.338 4.830 1.00 95.06 72 SER A CA 1
ATOM 551 C C . SER A 1 72 ? 6.200 4.733 3.900 1.00 95.06 72 SER A C 1
ATOM 553 O O . SER A 1 72 ? 6.972 5.478 3.310 1.00 95.06 72 SER A O 1
ATOM 555 N N . MET A 1 73 ? 6.172 3.412 3.699 1.00 92.50 73 MET A N 1
ATOM 556 C CA . MET A 1 73 ? 7.086 2.745 2.764 1.00 92.50 73 MET A CA 1
ATOM 557 C C . MET A 1 73 ? 6.924 3.286 1.342 1.00 92.50 73 MET A C 1
ATOM 559 O O . MET A 1 73 ? 7.912 3.579 0.677 1.00 92.50 73 MET A O 1
ATOM 563 N N . ALA A 1 74 ? 5.679 3.472 0.892 1.00 91.50 74 ALA A N 1
ATOM 564 C CA . ALA A 1 74 ? 5.409 4.079 -0.403 1.00 91.50 74 ALA A CA 1
ATOM 565 C C . ALA A 1 74 ? 5.960 5.509 -0.483 1.00 91.50 74 ALA A C 1
ATOM 567 O O . ALA A 1 74 ? 6.578 5.837 -1.482 1.00 91.50 74 ALA A O 1
ATOM 568 N N . ALA A 1 75 ? 5.777 6.345 0.545 1.00 91.50 75 ALA A N 1
ATOM 569 C CA . ALA A 1 75 ? 6.259 7.730 0.571 1.00 91.50 75 ALA A CA 1
ATOM 570 C C . ALA A 1 75 ? 7.795 7.851 0.619 1.00 91.50 75 ALA A C 1
ATOM 572 O O . ALA A 1 75 ? 8.354 8.814 0.093 1.00 91.50 75 ALA A O 1
ATOM 573 N N . GLU A 1 76 ? 8.466 6.879 1.235 1.00 90.69 76 GLU A N 1
ATOM 574 C CA . GLU A 1 76 ? 9.922 6.833 1.421 1.00 90.69 76 GLU A CA 1
ATOM 575 C C . GLU A 1 76 ? 10.663 6.139 0.269 1.00 90.69 76 GLU A C 1
ATOM 577 O O . GLU A 1 76 ? 11.894 6.108 0.265 1.00 90.69 76 GLU A O 1
ATOM 582 N N . SER A 1 77 ? 9.944 5.611 -0.727 1.00 86.44 77 SER A N 1
ATOM 583 C CA . SER A 1 77 ? 10.575 4.931 -1.854 1.00 86.44 77 SER A CA 1
ATOM 584 C C . SER A 1 77 ? 11.485 5.880 -2.656 1.00 86.44 77 SER A C 1
ATOM 586 O O . SER A 1 77 ? 11.272 7.099 -2.740 1.00 86.44 77 SER A O 1
ATOM 588 N N . VAL A 1 78 ? 12.556 5.325 -3.224 1.00 80.25 78 VAL A N 1
ATOM 589 C CA . VAL A 1 78 ? 13.655 6.102 -3.828 1.00 80.25 78 VAL A CA 1
ATOM 590 C C . VAL A 1 78 ? 13.637 6.125 -5.356 1.00 80.25 78 VAL A C 1
ATOM 592 O O . VAL A 1 78 ? 14.519 6.735 -5.952 1.00 80.25 78 VAL A O 1
ATOM 595 N N . GLY A 1 79 ? 12.647 5.502 -6.003 1.00 76.12 79 GLY A N 1
ATOM 596 C CA . GLY A 1 79 ? 12.592 5.424 -7.463 1.00 76.12 79 GLY A CA 1
ATOM 597 C C . GLY A 1 79 ? 12.594 6.797 -8.154 1.00 76.12 79 GLY A C 1
ATOM 598 O O . GLY A 1 79 ? 11.928 7.738 -7.714 1.00 76.12 79 GLY A O 1
ATOM 599 N N . GLU A 1 80 ? 13.340 6.892 -9.258 1.00 73.12 80 GLU A N 1
ATOM 600 C CA . GLU A 1 80 ? 13.549 8.132 -10.025 1.00 73.12 80 GLU A CA 1
ATOM 601 C C . GLU A 1 80 ? 12.449 8.421 -11.057 1.00 73.12 80 GLU A C 1
ATOM 603 O O . GLU A 1 80 ? 12.464 9.477 -11.693 1.00 73.12 80 GLU A O 1
ATOM 608 N N . ASP A 1 81 ? 11.475 7.518 -11.217 1.00 78.31 81 ASP A N 1
ATOM 609 C CA . ASP A 1 81 ? 10.357 7.733 -12.132 1.00 78.31 81 ASP A CA 1
ATOM 610 C C . ASP A 1 81 ? 9.567 8.995 -11.712 1.00 78.31 81 ASP A C 1
ATOM 612 O O . ASP A 1 81 ? 9.119 9.103 -10.560 1.00 78.31 81 ASP A O 1
ATOM 616 N N . PRO A 1 82 ? 9.364 9.974 -12.612 1.00 75.88 82 PRO A N 1
ATOM 617 C CA . PRO A 1 82 ? 8.542 11.148 -12.334 1.00 75.88 82 PRO A CA 1
ATOM 618 C C . PRO A 1 82 ? 7.140 10.808 -11.801 1.00 75.88 82 PRO A C 1
ATOM 620 O O . PRO A 1 82 ? 6.611 11.538 -10.955 1.00 75.88 82 PRO A O 1
ATOM 623 N N . ASN A 1 83 ? 6.560 9.684 -12.230 1.00 73.50 83 ASN A N 1
ATOM 624 C CA . ASN A 1 83 ? 5.284 9.181 -11.733 1.00 73.50 83 ASN A CA 1
ATOM 625 C C . ASN A 1 83 ? 5.382 8.761 -10.257 1.00 73.50 83 ASN A C 1
ATOM 627 O O . ASN A 1 83 ? 4.461 9.033 -9.482 1.00 73.50 83 ASN A O 1
ATOM 631 N N . HIS A 1 84 ? 6.520 8.217 -9.811 1.00 83.19 84 HIS A N 1
ATOM 632 C CA . HIS A 1 84 ? 6.737 7.846 -8.408 1.00 83.19 84 HIS A CA 1
ATOM 633 C C . HIS A 1 84 ? 6.754 9.060 -7.485 1.00 83.19 84 HIS A C 1
ATOM 635 O O . HIS A 1 84 ? 6.264 8.981 -6.362 1.00 83.19 84 HIS A O 1
ATOM 641 N N . LYS A 1 85 ? 7.273 10.213 -7.928 1.00 84.19 85 LYS A N 1
ATOM 642 C CA . LYS A 1 85 ? 7.253 11.433 -7.102 1.00 84.19 85 LYS A CA 1
ATOM 643 C C . LYS A 1 85 ? 5.826 11.811 -6.700 1.00 84.19 85 LYS A C 1
ATOM 645 O O . LYS A 1 85 ? 5.563 12.058 -5.524 1.00 84.19 85 LYS A O 1
ATOM 650 N N . ARG A 1 86 ? 4.899 11.802 -7.660 1.00 84.38 86 ARG A N 1
ATOM 651 C CA . ARG A 1 86 ? 3.488 12.102 -7.394 1.00 84.38 86 ARG A CA 1
ATOM 652 C C . ARG A 1 86 ? 2.859 11.061 -6.466 1.00 84.38 86 ARG A C 1
ATOM 654 O O . ARG A 1 86 ? 2.152 11.437 -5.533 1.00 84.38 86 ARG A O 1
ATOM 661 N N . LEU A 1 87 ? 3.141 9.779 -6.696 1.00 85.88 87 LEU A N 1
ATOM 662 C CA . LEU A 1 87 ? 2.641 8.686 -5.859 1.00 85.88 87 LEU A CA 1
ATOM 663 C C . LEU A 1 87 ? 3.124 8.804 -4.405 1.00 85.88 87 LEU A C 1
ATOM 665 O O . LEU A 1 87 ? 2.331 8.602 -3.488 1.00 85.88 87 LEU A O 1
ATOM 669 N N . ARG A 1 88 ? 4.380 9.208 -4.184 1.00 86.81 88 ARG A N 1
ATOM 670 C CA . ARG A 1 88 ? 4.956 9.450 -2.850 1.00 86.81 88 ARG A CA 1
ATOM 671 C C . ARG A 1 88 ? 4.263 10.581 -2.107 1.00 86.81 88 ARG A C 1
ATOM 673 O O . ARG A 1 88 ? 3.859 10.422 -0.957 1.00 86.81 88 ARG A O 1
ATOM 680 N N . GLU A 1 89 ? 4.077 11.713 -2.779 1.00 89.12 89 GLU A N 1
ATOM 681 C CA . GLU A 1 89 ? 3.363 12.858 -2.208 1.00 89.12 89 GLU A CA 1
ATOM 682 C C . GLU A 1 89 ? 1.918 12.486 -1.845 1.00 89.12 89 GLU A C 1
ATOM 684 O O . GLU A 1 89 ? 1.417 12.862 -0.785 1.00 89.12 89 GLU A O 1
ATOM 689 N N . GLN A 1 90 ? 1.249 11.703 -2.691 1.00 88.00 90 GLN A N 1
ATOM 690 C CA . GLN A 1 90 ? -0.106 11.224 -2.430 1.00 88.00 90 GLN A CA 1
ATOM 691 C C . GLN A 1 90 ? -0.159 10.217 -1.275 1.00 88.00 90 GLN A C 1
ATOM 693 O O . GLN A 1 90 ? -1.051 10.325 -0.429 1.00 88.00 90 GLN A O 1
ATOM 698 N N . ALA A 1 91 ? 0.803 9.293 -1.196 1.00 91.19 91 ALA A N 1
ATOM 699 C CA . ALA A 1 91 ? 0.936 8.351 -0.088 1.00 91.19 91 ALA A CA 1
ATOM 700 C C . ALA A 1 91 ? 1.063 9.088 1.252 1.00 91.19 91 ALA A C 1
ATOM 702 O O . ALA A 1 91 ? 0.351 8.778 2.208 1.00 91.19 91 ALA A O 1
ATOM 703 N N . GLU A 1 92 ? 1.892 10.133 1.294 1.00 92.94 92 GLU A N 1
ATOM 704 C CA . GLU A 1 92 ? 2.092 10.971 2.476 1.00 92.94 92 GLU A CA 1
ATOM 705 C C . GLU A 1 92 ? 0.800 11.673 2.922 1.00 92.94 92 GLU A C 1
ATOM 707 O O . GLU A 1 92 ? 0.455 11.685 4.109 1.00 92.94 92 GLU A O 1
ATOM 712 N N . GLN A 1 93 ? 0.050 12.248 1.978 1.00 92.19 93 GLN A N 1
ATOM 713 C CA . GLN A 1 93 ? -1.219 12.913 2.286 1.00 92.19 93 GLN A CA 1
ATOM 714 C C . GLN A 1 93 ? -2.264 11.924 2.801 1.00 92.19 93 GLN A C 1
ATOM 716 O O . GLN A 1 93 ? -2.941 12.190 3.801 1.00 92.19 93 GLN A O 1
ATOM 721 N N . LEU A 1 94 ? -2.372 10.760 2.156 1.00 91.00 94 LEU A N 1
ATOM 722 C CA . LEU A 1 94 ? -3.295 9.714 2.576 1.00 91.00 94 LEU A CA 1
ATOM 723 C C . LEU A 1 94 ? -2.937 9.194 3.971 1.00 91.00 94 LEU A C 1
ATOM 725 O O . LEU A 1 94 ? -3.826 9.048 4.811 1.00 91.00 94 LEU A O 1
ATOM 729 N N . ARG A 1 95 ? -1.643 9.015 4.261 1.00 93.69 95 ARG A N 1
ATOM 730 C CA . ARG A 1 95 ? -1.149 8.620 5.584 1.00 93.69 95 ARG A CA 1
ATOM 731 C C . ARG A 1 95 ? -1.597 9.602 6.662 1.00 93.69 95 ARG A C 1
ATOM 733 O O . ARG A 1 95 ? -2.182 9.189 7.663 1.00 93.69 95 ARG A O 1
ATOM 740 N N . LYS A 1 96 ? -1.383 10.908 6.455 1.00 92.69 96 LYS A N 1
ATOM 741 C CA . LYS A 1 96 ? -1.798 11.958 7.408 1.00 92.69 96 LYS A CA 1
ATOM 742 C C . LYS A 1 96 ? -3.306 11.958 7.649 1.00 92.69 96 LYS A C 1
ATOM 744 O O . LYS A 1 96 ? -3.751 12.056 8.798 1.00 92.69 96 LYS A O 1
ATOM 749 N N . ALA A 1 97 ? -4.088 11.836 6.577 1.00 91.06 97 ALA A N 1
ATOM 750 C CA . ALA A 1 97 ? -5.542 11.771 6.660 1.00 91.06 97 ALA A CA 1
ATOM 751 C C . ALA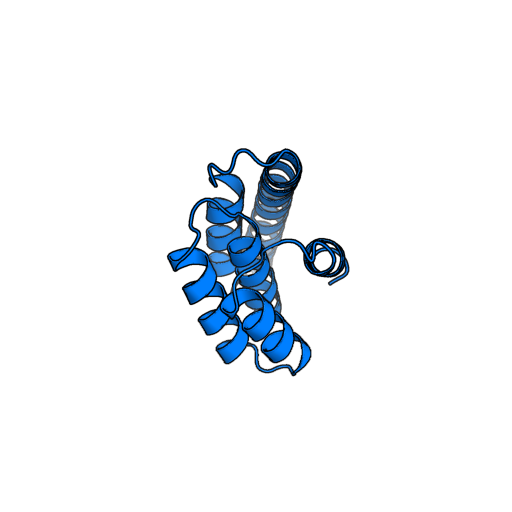 A 1 97 ? -6.004 10.539 7.455 1.00 91.06 97 ALA A C 1
ATOM 753 O O . ALA A 1 97 ? -6.882 10.648 8.317 1.00 91.06 97 ALA A O 1
ATOM 754 N N . LEU A 1 98 ? -5.379 9.385 7.209 1.00 90.00 98 LEU A N 1
ATOM 755 C CA . LEU A 1 98 ? -5.703 8.126 7.867 1.00 90.00 98 LEU A CA 1
ATOM 756 C C . LEU A 1 98 ? -5.385 8.172 9.368 1.00 90.00 98 LEU A C 1
ATOM 758 O O . LEU A 1 98 ? -6.262 7.869 10.176 1.00 90.00 98 LEU A O 1
ATOM 762 N N . VAL A 1 99 ? -4.196 8.655 9.745 1.00 90.88 99 VAL A N 1
ATOM 763 C CA . VAL A 1 99 ? -3.782 8.830 11.150 1.00 90.88 99 VAL A CA 1
ATOM 764 C C . VAL A 1 99 ? -4.730 9.771 11.894 1.00 90.88 99 VAL A C 1
ATOM 766 O O . VAL A 1 99 ? -5.197 9.451 12.986 1.00 90.88 99 VAL A O 1
ATOM 769 N N . THR A 1 100 ? -5.077 10.911 11.291 1.00 90.56 100 THR A N 1
ATOM 770 C CA . THR A 1 100 ? -5.962 11.903 11.922 1.00 90.56 100 THR A CA 1
ATOM 771 C C . THR A 1 100 ? -7.367 11.338 12.142 1.00 90.56 100 THR A C 1
ATOM 773 O O . THR A 1 100 ? -7.945 11.476 13.224 1.00 90.56 100 THR A O 1
ATOM 776 N N . LYS A 1 101 ? -7.919 10.652 11.133 1.00 85.81 101 LYS A N 1
ATOM 777 C CA . LYS A 1 101 ? -9.237 10.012 11.218 1.00 85.81 101 LYS A CA 1
ATOM 778 C C . LYS A 1 101 ? -9.252 8.882 12.247 1.00 85.81 101 LYS A C 1
ATOM 780 O O . LYS A 1 101 ? -10.219 8.765 13.001 1.00 85.81 101 LYS A O 1
ATOM 785 N N . HIS A 1 102 ? -8.201 8.066 12.289 1.00 83.44 102 HIS A N 1
ATOM 786 C CA . HIS A 1 102 ? -8.088 6.947 13.219 1.00 83.44 102 HIS A CA 1
ATOM 787 C C . HIS A 1 102 ? -7.953 7.430 14.670 1.00 83.44 102 HIS A C 1
ATOM 789 O O . HIS A 1 102 ? -8.750 7.034 15.520 1.00 83.44 102 HIS A O 1
ATOM 795 N N . ALA A 1 103 ? -7.065 8.392 14.940 1.00 77.31 103 ALA A N 1
ATOM 796 C CA . ALA A 1 103 ? -6.920 9.000 16.265 1.00 77.31 103 ALA A CA 1
ATOM 797 C C . ALA A 1 103 ? -8.224 9.658 16.761 1.00 77.31 103 ALA A C 1
ATOM 799 O O . ALA A 1 103 ? -8.564 9.574 17.942 1.00 77.31 103 ALA A O 1
ATOM 800 N N . GLY A 1 104 ? -8.991 10.282 15.859 1.00 73.38 104 GLY A N 1
ATOM 801 C CA . GLY A 1 104 ? -10.309 10.842 16.169 1.00 73.38 104 GLY A CA 1
ATOM 802 C C . GLY A 1 104 ? -11.373 9.788 16.506 1.00 73.38 104 GLY A C 1
ATOM 803 O O . GLY A 1 104 ? -12.223 10.042 17.360 1.00 73.38 104 GLY A O 1
ATOM 804 N N . LYS A 1 105 ? -11.330 8.603 15.878 1.00 72.56 105 LYS A N 1
ATOM 805 C CA . LYS A 1 105 ? -12.217 7.472 16.208 1.00 72.56 105 LYS A CA 1
ATOM 806 C C . LYS A 1 105 ? -11.886 6.870 17.574 1.00 72.56 105 LYS A C 1
ATOM 808 O O . LYS A 1 105 ? -12.799 6.686 18.372 1.00 72.56 105 LYS A O 1
ATOM 813 N N . VAL A 1 106 ? -10.604 6.634 17.868 1.00 70.62 106 VAL A N 1
ATOM 814 C CA . VAL A 1 106 ? -10.157 6.076 19.160 1.00 70.62 106 VAL A CA 1
ATOM 815 C C . VAL A 1 106 ? -10.604 6.966 20.325 1.00 70.62 106 VAL A C 1
ATOM 817 O O . VAL A 1 106 ? -11.181 6.479 21.292 1.00 70.62 106 VAL A O 1
ATOM 820 N N . LYS A 1 107 ? -10.451 8.291 20.197 1.00 63.50 107 LYS A N 1
ATOM 821 C CA . LYS A 1 107 ? -10.896 9.250 21.225 1.00 63.50 107 LYS A CA 1
ATOM 822 C C . LYS A 1 107 ? -12.416 9.292 21.432 1.00 63.50 107 LYS A C 1
ATOM 824 O O . LYS A 1 107 ? -12.858 9.664 22.511 1.00 63.50 107 LYS A O 1
ATOM 829 N N . ARG A 1 108 ? -13.217 8.944 20.418 1.00 60.62 108 ARG A N 1
ATOM 830 C CA . ARG A 1 108 ? -14.691 8.936 20.499 1.00 60.62 108 ARG A CA 1
ATOM 831 C C . ARG A 1 108 ? -15.269 7.607 20.994 1.00 60.62 108 ARG A C 1
ATOM 833 O O . ARG A 1 108 ? -16.357 7.620 21.550 1.00 60.62 108 ARG A O 1
ATOM 840 N N . GLY A 1 109 ? -14.562 6.491 20.806 1.00 57.88 109 GLY A N 1
ATOM 841 C CA . GLY A 1 109 ? -14.988 5.164 21.271 1.00 57.88 109 GLY A CA 1
ATOM 842 C C . GLY A 1 109 ? -14.640 4.849 22.731 1.00 57.88 109 GLY A C 1
ATOM 843 O O . GLY A 1 109 ? -15.174 3.894 23.276 1.00 57.88 109 GLY A O 1
ATOM 844 N N . GLY A 1 110 ? -13.767 5.638 23.367 1.00 49.34 110 GLY A N 1
ATOM 845 C CA . GLY A 1 110 ? -13.312 5.427 24.749 1.00 49.34 110 GLY A CA 1
ATOM 846 C C . GLY A 1 110 ? -14.123 6.140 25.838 1.00 49.34 110 GLY A C 1
ATOM 847 O O . GLY A 1 110 ? -13.645 6.230 26.963 1.00 49.34 110 GLY A O 1
ATOM 848 N N . ASN A 1 111 ? -15.299 6.687 25.520 1.00 45.84 111 ASN A N 1
ATOM 849 C CA . ASN A 1 111 ? -16.178 7.339 26.495 1.00 45.84 111 ASN A CA 1
ATOM 850 C C . ASN A 1 111 ? -17.549 6.647 26.49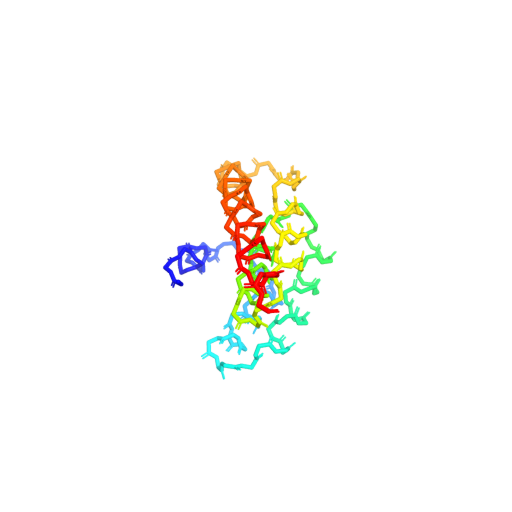3 1.00 45.84 111 ASN A C 1
ATOM 852 O O . ASN A 1 111 ? -18.500 7.153 25.894 1.00 45.84 111 ASN A O 1
ATOM 856 N N . GLY A 1 112 ? -17.605 5.463 27.103 1.00 42.28 112 GLY A N 1
ATOM 857 C CA . GLY A 1 112 ? -18.799 4.639 27.287 1.00 42.28 112 GLY A CA 1
ATOM 858 C C . GLY A 1 112 ? -18.638 3.752 28.507 1.00 42.28 112 GLY A C 1
ATOM 859 O O . GLY A 1 112 ? -17.553 3.143 28.621 1.00 42.28 112 GLY A O 1
#

Radius of gyration: 14.33 Å; chains: 1; bounding box: 32×27×46 Å

Foldseek 3Di:
DVVLVVVVPPPPDQDPLQVQLVVCVVVVVLVSSLVSLVVSCVVQLLALNSLCSNLVSCVVVVVLVSNLVSLCSLLPRNDPPPVSPVSNVVSVVVSVVSVVVVVVVVVVVPPD

Secondary structure (DSSP, 8-state):
--HHHHHTT--SS--HHHHHHHHHHHTT-HHHHHHHHHHHHHH-TT-HHHHHHHHHHHHHTT-HHHHHHHHHHHHH-----HHHHHHHHHHHHHHHHHHHHHHHHHHHHT--

pLDDT: mean 82.33, std 15.52, range [42.28, 95.62]